Protein AF-A0A7X0A8S8-F1 (afdb_monomer_lite)

pLDDT: mean 81.24, std 13.28, range [47.56, 97.19]

Foldseek 3Di:
DPDQFDDQWAWDDDPPDIDGGDGPDPDGDGDDDDDPVQFDPDDDDPDPPCCPVVVVVVCVRCVPVDDDDALVNDQADEAADPVVLVVVLVVLCVPCVVPDDPVSSVVSSVRYDYPVCVVPVD

Radius of gyration: 19.93 Å; chains: 1; bounding box: 53×26×48 Å

Sequence (122 aa):
MIAYAKNYKADLTRGDFSFKDYRFYNEREWRYVPTKNNRKDIEARFNPVDYDHTKVELNDTIADIRVEFEPTDITYIIVKTIDEIEVTINSLRMHYNDKCTSKQLDILLTKIISVEQINNDF

Secondary structure (DSSP, 8-state):
---SS--SEEEEEETTEEEEEEE--SS-PPPP---GGGS--------GGGHHHHHHHHHHHTTT------TTT---EEESSSHHHHHHHHHHHHHHTTTS-HHHHHHHHTTEEEHHHHHHH-

Structure (mmCIF, N/CA/C/O backbone):
data_AF-A0A7X0A8S8-F1
#
_entry.id   AF-A0A7X0A8S8-F1
#
loop_
_atom_site.group_PDB
_atom_site.id
_atom_site.type_symbol
_atom_site.label_atom_id
_atom_site.label_alt_id
_atom_site.label_comp_id
_atom_site.label_asym_id
_atom_site.label_entity_id
_atom_site.label_seq_id
_atom_site.pdbx_PDB_ins_code
_atom_site.Cartn_x
_atom_site.Cartn_y
_atom_site.Cartn_z
_atom_site.occupancy
_atom_site.B_iso_or_equiv
_atom_site.auth_seq_id
_atom_site.auth_comp_id
_atom_site.auth_asym_id
_atom_site.auth_atom_id
_atom_site.pdbx_PDB_model_num
ATOM 1 N N . MET A 1 1 ? 18.721 -11.900 -15.288 1.00 47.56 1 MET A N 1
ATOM 2 C CA . MET A 1 1 ? 17.717 -12.701 -14.563 1.00 47.56 1 MET A CA 1
ATOM 3 C C . MET A 1 1 ? 16.855 -11.747 -13.749 1.00 47.56 1 MET A C 1
ATOM 5 O O . MET A 1 1 ? 17.415 -11.011 -12.948 1.00 47.56 1 MET A O 1
ATOM 9 N N . ILE A 1 2 ? 15.538 -11.703 -13.977 1.00 55.50 2 ILE A N 1
ATOM 10 C CA . ILE A 1 2 ? 14.628 -10.992 -13.066 1.00 55.50 2 ILE A CA 1
ATOM 11 C C . ILE A 1 2 ? 14.403 -11.932 -11.881 1.00 55.50 2 ILE A C 1
ATOM 13 O O . ILE A 1 2 ? 13.837 -13.007 -12.055 1.00 55.50 2 ILE A O 1
ATOM 17 N N . ALA A 1 3 ? 14.953 -11.585 -10.719 1.00 62.94 3 ALA A N 1
ATOM 18 C CA . ALA A 1 3 ? 14.934 -12.445 -9.543 1.00 62.94 3 ALA A CA 1
ATOM 19 C C . ALA A 1 3 ? 13.764 -12.077 -8.621 1.00 62.94 3 ALA A C 1
ATOM 21 O O . ALA A 1 3 ? 13.605 -10.917 -8.233 1.00 62.94 3 ALA A O 1
ATOM 22 N N . TYR A 1 4 ? 12.991 -13.091 -8.230 1.00 66.12 4 TYR A N 1
ATOM 23 C CA . TYR A 1 4 ? 11.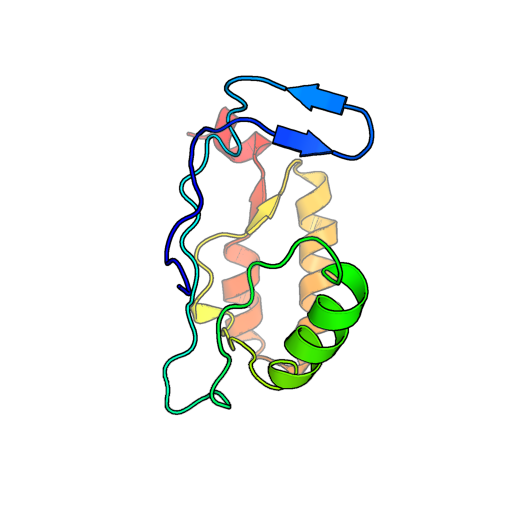865 -12.971 -7.296 1.00 66.12 4 TYR A CA 1
ATOM 24 C C . TYR A 1 4 ? 12.293 -12.602 -5.865 1.00 66.12 4 TYR A C 1
ATOM 26 O O . TYR A 1 4 ? 11.457 -12.214 -5.057 1.00 66.12 4 TYR A O 1
ATOM 34 N N . ALA A 1 5 ? 13.593 -12.677 -5.563 1.00 65.19 5 ALA A N 1
ATOM 35 C CA . ALA A 1 5 ? 14.170 -12.336 -4.269 1.00 65.19 5 ALA A CA 1
ATOM 36 C C . ALA A 1 5 ? 15.457 -11.508 -4.432 1.00 65.19 5 ALA A C 1
ATOM 38 O O . ALA A 1 5 ? 16.157 -11.610 -5.445 1.00 65.19 5 ALA A O 1
ATOM 39 N N . LYS A 1 6 ? 15.764 -10.672 -3.433 1.00 71.12 6 LYS A N 1
ATOM 40 C CA . LYS A 1 6 ? 17.084 -10.039 -3.274 1.00 71.12 6 LYS A CA 1
ATOM 41 C C . LYS A 1 6 ? 18.037 -10.996 -2.568 1.00 71.12 6 LYS A C 1
ATOM 43 O O . LYS A 1 6 ? 17.608 -11.856 -1.802 1.00 71.12 6 LYS A O 1
ATOM 48 N N . ASN A 1 7 ? 19.336 -10.779 -2.757 1.00 74.50 7 ASN A N 1
ATOM 49 C CA . ASN A 1 7 ? 20.334 -11.373 -1.875 1.00 74.50 7 ASN A CA 1
ATOM 50 C C . ASN A 1 7 ? 20.089 -10.873 -0.446 1.00 74.50 7 ASN A C 1
ATOM 52 O O . ASN A 1 7 ? 19.977 -9.670 -0.224 1.00 74.50 7 ASN A O 1
ATOM 56 N N . TYR A 1 8 ? 20.019 -11.790 0.516 1.00 81.44 8 TYR A N 1
ATOM 57 C CA . TYR A 1 8 ? 19.894 -11.444 1.934 1.00 81.44 8 TYR A CA 1
ATOM 58 C C . TYR A 1 8 ? 21.186 -10.814 2.476 1.00 81.44 8 TYR A C 1
ATOM 60 O O . TYR A 1 8 ? 21.150 -9.858 3.252 1.00 81.44 8 TYR A O 1
ATOM 68 N N . LYS A 1 9 ? 22.337 -11.324 2.024 1.00 85.75 9 LYS A N 1
ATOM 69 C CA . LYS A 1 9 ? 23.668 -10.906 2.465 1.00 85.75 9 LYS A CA 1
ATOM 70 C C . LYS A 1 9 ? 24.665 -10.981 1.305 1.00 85.75 9 LYS A C 1
ATOM 72 O O . LYS A 1 9 ? 24.657 -11.977 0.586 1.00 85.75 9 LYS A O 1
ATOM 77 N N . ALA A 1 10 ? 25.486 -9.950 1.121 1.00 87.25 10 ALA A N 1
ATOM 78 C CA . ALA A 1 10 ? 26.637 -9.924 0.2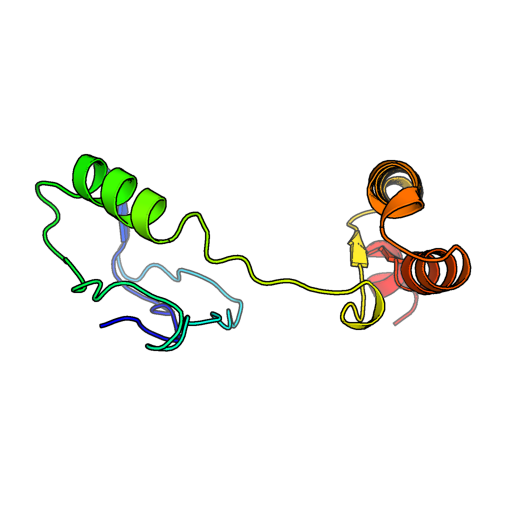09 1.00 87.25 10 ALA A CA 1
ATOM 79 C C . ALA A 1 10 ? 27.522 -8.707 0.520 1.00 87.25 10 ALA A C 1
ATOM 81 O O . ALA A 1 10 ? 27.160 -7.863 1.335 1.00 87.25 10 ALA A O 1
ATOM 82 N N . ASP A 1 11 ? 28.660 -8.586 -0.156 1.00 90.69 11 ASP A N 1
ATOM 83 C CA . ASP A 1 11 ? 29.461 -7.365 -0.092 1.00 90.69 11 ASP A CA 1
ATOM 84 C C . ASP A 1 11 ? 28.699 -6.192 -0.739 1.00 90.69 11 ASP A C 1
ATOM 86 O O . ASP A 1 11 ? 28.138 -6.326 -1.829 1.00 90.69 11 ASP A O 1
ATOM 90 N N . LEU A 1 12 ? 28.662 -5.042 -0.061 1.00 87.31 12 LEU A N 1
ATOM 91 C CA . LEU A 1 12 ? 28.028 -3.813 -0.540 1.00 87.31 12 LEU A CA 1
ATOM 92 C C . LEU A 1 12 ? 29.100 -2.773 -0.862 1.00 87.31 12 LEU A C 1
ATOM 94 O O . LEU A 1 12 ? 29.783 -2.291 0.039 1.00 87.31 12 LEU A O 1
ATOM 98 N N . THR A 1 13 ? 29.165 -2.352 -2.123 1.00 86.94 13 THR A N 1
ATOM 99 C CA . THR A 1 13 ? 29.965 -1.198 -2.554 1.00 86.94 13 THR A CA 1
ATOM 100 C C . THR A 1 13 ? 29.038 -0.029 -2.886 1.00 86.94 13 THR A C 1
ATOM 102 O O . THR A 1 13 ? 28.098 -0.182 -3.667 1.00 86.94 13 THR A O 1
ATOM 105 N N . ARG A 1 14 ? 29.275 1.141 -2.285 1.00 79.25 14 ARG A N 1
ATOM 106 C CA . ARG A 1 14 ? 28.565 2.400 -2.569 1.00 79.25 14 ARG A CA 1
ATOM 107 C C . ARG A 1 14 ? 29.573 3.537 -2.677 1.00 79.25 14 ARG A C 1
ATOM 109 O O . ARG A 1 14 ? 30.081 3.997 -1.657 1.00 79.25 14 ARG A O 1
ATOM 116 N N . GLY A 1 15 ? 29.829 3.996 -3.902 1.00 82.06 15 GLY A N 1
ATOM 117 C CA . GLY A 1 15 ? 30.901 4.959 -4.161 1.00 82.06 15 GLY A CA 1
ATOM 118 C C . GLY A 1 15 ? 32.227 4.419 -3.627 1.00 82.06 15 GLY A C 1
ATOM 119 O O . GLY A 1 15 ? 32.575 3.272 -3.899 1.00 82.06 15 GLY A O 1
ATOM 120 N N . ASP A 1 16 ? 32.895 5.207 -2.789 1.00 87.88 16 ASP A N 1
ATOM 121 C CA . ASP A 1 16 ? 34.182 4.843 -2.185 1.00 87.88 16 ASP A CA 1
ATOM 122 C C . ASP A 1 16 ? 34.061 3.901 -0.970 1.00 87.88 16 ASP A C 1
ATOM 124 O O . ASP A 1 16 ? 35.067 3.432 -0.437 1.00 87.88 16 ASP A O 1
ATOM 128 N N . PHE A 1 17 ? 32.842 3.598 -0.507 1.00 87.62 17 PHE A N 1
ATOM 129 C CA . PHE A 1 17 ? 32.619 2.751 0.666 1.00 87.62 17 PHE A CA 1
ATOM 130 C C . PHE A 1 17 ? 32.373 1.291 0.276 1.00 87.62 17 PHE A C 1
ATOM 132 O O . PHE A 1 17 ? 31.530 0.991 -0.570 1.00 87.62 17 PHE A O 1
ATOM 139 N N . SER A 1 18 ? 33.062 0.369 0.954 1.00 89.50 18 SER A N 1
ATOM 140 C CA . SER A 1 18 ? 32.897 -1.081 0.808 1.00 89.50 18 SER A CA 1
ATOM 141 C C . SER A 1 18 ? 32.606 -1.714 2.169 1.00 89.50 18 SER A C 1
ATOM 143 O O . SER A 1 18 ? 33.437 -1.654 3.075 1.00 89.50 18 SER A O 1
ATOM 145 N N . PHE A 1 19 ? 31.465 -2.385 2.288 1.00 91.62 19 PHE A N 1
ATOM 146 C CA . PHE A 1 19 ? 31.078 -3.168 3.457 1.00 91.62 19 PHE A CA 1
ATOM 147 C C . PHE A 1 19 ? 31.118 -4.649 3.099 1.00 91.62 19 PHE A C 1
ATOM 149 O O . PHE A 1 19 ? 30.401 -5.092 2.200 1.00 91.62 19 PHE A O 1
ATOM 156 N N . LYS A 1 20 ? 31.939 -5.424 3.809 1.00 92.19 20 LYS A N 1
ATOM 157 C CA . LYS A 1 20 ? 31.928 -6.881 3.679 1.00 92.19 20 LYS A CA 1
ATOM 158 C C . LYS A 1 20 ? 30.691 -7.458 4.346 1.00 92.19 20 LYS A C 1
ATOM 160 O O . LYS A 1 20 ? 30.297 -6.988 5.412 1.00 92.19 20 LYS A O 1
ATOM 165 N N . ASP A 1 21 ? 30.127 -8.507 3.752 1.00 88.31 21 ASP A N 1
ATOM 166 C CA . ASP A 1 21 ? 29.110 -9.328 4.412 1.00 88.31 21 ASP A CA 1
ATOM 167 C C . ASP A 1 21 ? 27.859 -8.539 4.873 1.00 88.31 21 ASP A C 1
ATOM 169 O O . ASP A 1 21 ? 27.196 -8.879 5.861 1.00 88.31 21 ASP A O 1
ATOM 173 N N . TYR A 1 22 ? 27.517 -7.480 4.139 1.00 87.44 22 TYR A N 1
ATOM 174 C CA . TYR A 1 22 ? 26.410 -6.585 4.444 1.00 87.44 22 TYR A CA 1
ATOM 175 C C . TYR A 1 22 ? 25.069 -7.320 4.344 1.00 87.44 22 TYR A C 1
ATOM 177 O O . TYR A 1 22 ? 24.738 -7.919 3.318 1.00 87.44 22 TYR A O 1
ATOM 185 N N . ARG A 1 23 ? 24.276 -7.273 5.420 1.00 86.19 23 ARG A N 1
ATOM 186 C CA . ARG A 1 23 ? 22.894 -7.772 5.424 1.00 86.19 23 ARG A CA 1
ATOM 187 C C . ARG A 1 23 ? 22.000 -6.696 4.832 1.00 86.19 23 ARG A C 1
ATOM 189 O O . ARG A 1 23 ? 21.852 -5.634 5.427 1.00 86.19 23 ARG A O 1
ATOM 196 N N . PHE A 1 24 ? 21.420 -6.967 3.667 1.00 79.94 24 PHE A N 1
ATOM 197 C CA . PHE A 1 24 ? 20.644 -5.963 2.945 1.00 79.94 24 PHE A CA 1
ATOM 198 C C . PHE A 1 24 ? 19.322 -5.644 3.635 1.00 79.94 24 PHE A C 1
ATOM 200 O O . PHE A 1 24 ? 18.925 -4.484 3.661 1.00 79.94 24 PHE A O 1
ATOM 207 N N . TYR A 1 25 ? 18.657 -6.659 4.192 1.00 73.75 25 TYR A N 1
ATOM 208 C CA . TYR A 1 25 ? 17.359 -6.527 4.847 1.00 73.75 25 TYR A CA 1
ATOM 209 C C . TYR A 1 25 ? 17.195 -7.631 5.895 1.00 73.75 25 TYR A C 1
ATOM 211 O O . TYR A 1 25 ? 17.611 -8.762 5.658 1.00 73.75 25 TYR A O 1
ATOM 219 N N . ASN A 1 26 ? 16.558 -7.321 7.027 1.00 68.75 26 ASN A N 1
ATOM 220 C CA . ASN A 1 26 ? 16.082 -8.333 7.984 1.00 68.75 26 ASN A CA 1
ATOM 221 C C . ASN A 1 26 ? 14.663 -8.838 7.643 1.00 68.75 26 ASN A C 1
ATOM 223 O O . ASN A 1 26 ? 14.157 -9.748 8.294 1.00 68.75 26 ASN A O 1
ATOM 227 N N . GLU A 1 27 ? 14.032 -8.264 6.618 1.00 62.62 27 GLU A N 1
ATOM 228 C CA . GLU A 1 27 ? 12.671 -8.572 6.182 1.00 62.62 27 GLU A CA 1
ATOM 229 C C . GLU A 1 27 ? 12.660 -9.470 4.937 1.00 62.62 27 GLU A C 1
ATOM 231 O O . GLU A 1 27 ? 13.592 -9.471 4.128 1.00 62.62 27 GLU A O 1
ATOM 236 N N . ARG A 1 28 ? 11.579 -10.241 4.768 1.00 61.38 28 ARG A N 1
ATOM 237 C CA . ARG A 1 28 ? 11.338 -11.056 3.570 1.00 61.38 28 ARG A CA 1
ATOM 238 C C . ARG A 1 28 ? 10.527 -10.242 2.561 1.00 61.38 28 ARG A C 1
ATOM 240 O O . ARG A 1 28 ? 9.306 -10.204 2.638 1.00 61.38 28 ARG A O 1
ATOM 247 N N . GLU A 1 29 ? 11.208 -9.607 1.613 1.00 63.28 29 GLU A N 1
AT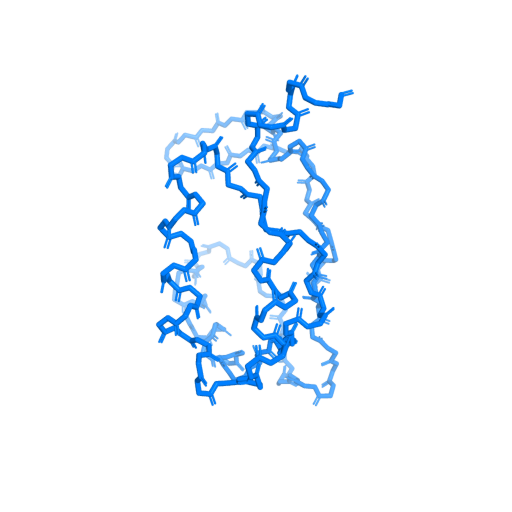OM 248 C CA . GLU A 1 29 ? 10.572 -8.860 0.520 1.00 63.28 29 GLU A CA 1
ATOM 249 C C . GLU A 1 29 ? 10.105 -9.829 -0.581 1.00 63.28 29 GLU A C 1
ATOM 251 O O . GLU A 1 29 ? 10.914 -10.562 -1.155 1.00 63.28 29 GLU A O 1
ATOM 256 N N . TRP A 1 30 ? 8.807 -9.826 -0.890 1.00 61.34 30 TRP A N 1
ATOM 257 C CA . TRP A 1 30 ? 8.256 -10.496 -2.070 1.00 61.34 30 TRP A CA 1
ATOM 258 C C . TRP A 1 30 ? 8.152 -9.471 -3.187 1.00 61.34 30 TRP A C 1
ATOM 260 O O . TRP A 1 30 ? 7.541 -8.418 -3.014 1.00 61.34 30 TRP A O 1
ATOM 270 N N . ARG A 1 31 ? 8.741 -9.769 -4.345 1.00 70.56 31 ARG A N 1
ATOM 271 C CA . ARG A 1 31 ? 8.632 -8.896 -5.512 1.00 70.56 31 ARG A CA 1
ATOM 272 C C . ARG A 1 31 ? 7.615 -9.448 -6.485 1.00 70.56 31 ARG A C 1
ATOM 274 O O . ARG A 1 31 ? 7.759 -10.573 -6.967 1.00 70.56 31 ARG A O 1
ATOM 281 N N . TYR A 1 32 ? 6.646 -8.618 -6.843 1.00 71.06 32 TYR A N 1
ATOM 282 C CA . TYR A 1 32 ? 5.867 -8.862 -8.043 1.00 71.06 32 TYR A CA 1
ATOM 283 C C . TYR A 1 32 ? 6.779 -8.715 -9.269 1.00 71.06 32 TYR A C 1
ATOM 285 O O . TYR A 1 32 ? 7.421 -7.682 -9.461 1.00 71.06 32 TYR A O 1
ATOM 293 N N . VAL A 1 33 ? 6.860 -9.767 -10.083 1.00 72.94 33 VAL A N 1
ATOM 294 C CA . VAL A 1 33 ? 7.628 -9.775 -11.332 1.00 72.94 33 VAL A CA 1
ATOM 295 C C . VAL A 1 33 ? 6.637 -9.816 -12.495 1.00 72.94 33 VAL A C 1
ATOM 297 O O . VAL A 1 33 ? 5.967 -10.839 -12.660 1.00 72.94 33 VAL A O 1
ATOM 300 N N . PRO A 1 34 ? 6.551 -8.754 -13.318 1.00 68.00 34 PRO A N 1
ATOM 301 C CA . PRO A 1 34 ? 5.651 -8.721 -14.465 1.00 68.00 34 PRO A CA 1
ATOM 302 C C . PRO A 1 34 ? 5.881 -9.908 -15.413 1.00 68.00 34 PRO A C 1
ATOM 304 O O . PRO A 1 34 ? 7.020 -10.234 -15.783 1.00 68.00 34 PRO A O 1
ATOM 307 N N . THR A 1 35 ? 4.790 -10.564 -15.809 1.00 67.62 35 THR A N 1
ATOM 308 C CA . THR A 1 35 ? 4.809 -11.701 -16.738 1.00 67.62 35 THR A CA 1
ATOM 309 C C . THR A 1 35 ? 5.079 -11.240 -18.176 1.00 67.62 35 THR A C 1
ATOM 311 O O . THR A 1 35 ? 4.954 -10.061 -18.506 1.00 67.62 35 THR A O 1
ATOM 314 N N . LYS A 1 36 ? 5.479 -12.174 -19.054 1.00 60.81 36 LYS A N 1
ATOM 315 C CA . LYS A 1 36 ? 5.869 -11.886 -20.450 1.00 60.81 36 LYS A CA 1
ATOM 316 C C . LYS A 1 36 ? 4.790 -11.158 -21.266 1.00 60.81 36 LYS A C 1
ATOM 318 O O . LYS A 1 36 ? 5.146 -10.409 -22.162 1.00 60.81 36 LYS A O 1
ATOM 323 N N . ASN A 1 37 ? 3.511 -11.331 -20.933 1.00 59.72 37 ASN A N 1
ATOM 324 C CA . ASN A 1 37 ? 2.408 -10.691 -21.657 1.00 59.72 37 ASN A CA 1
ATOM 325 C C . ASN A 1 37 ? 2.307 -9.178 -21.397 1.00 59.72 37 ASN A C 1
ATOM 327 O O . ASN A 1 37 ? 1.695 -8.476 -22.193 1.00 59.72 37 ASN A O 1
ATOM 331 N N . ASN A 1 38 ? 2.933 -8.676 -20.326 1.00 57.41 38 ASN A N 1
ATOM 332 C CA . ASN A 1 38 ? 2.821 -7.283 -19.888 1.00 57.41 38 ASN A CA 1
ATOM 333 C C . ASN A 1 38 ? 4.131 -6.497 -20.059 1.00 57.41 38 ASN A C 1
ATOM 335 O O . ASN A 1 38 ? 4.264 -5.420 -19.489 1.00 57.41 38 ASN A O 1
ATOM 339 N N . ARG A 1 39 ? 5.126 -7.022 -20.788 1.00 60.12 39 ARG A N 1
ATOM 340 C CA . ARG A 1 39 ? 6.439 -6.373 -20.938 1.00 60.12 39 ARG A CA 1
ATOM 341 C C . ARG A 1 39 ? 6.961 -6.458 -22.368 1.00 60.12 39 ARG A C 1
ATOM 343 O O . ARG A 1 39 ? 6.798 -7.478 -23.029 1.00 60.12 39 ARG A O 1
ATOM 350 N N . LYS A 1 40 ? 7.676 -5.420 -22.804 1.00 59.56 40 LYS A N 1
ATOM 351 C CA . LYS A 1 40 ? 8.649 -5.550 -23.900 1.00 59.56 40 LYS A CA 1
ATOM 352 C C . LYS A 1 40 ? 9.764 -6.503 -23.437 1.00 59.56 40 LYS A C 1
ATOM 354 O O . LYS A 1 40 ? 9.994 -6.624 -22.231 1.00 59.56 40 LYS A O 1
ATOM 359 N N . ASP A 1 41 ? 10.429 -7.212 -24.347 1.00 60.38 41 ASP A N 1
ATOM 360 C CA . ASP A 1 41 ? 11.539 -8.107 -23.992 1.00 60.38 41 ASP A CA 1
ATOM 361 C C . ASP A 1 41 ? 12.695 -7.306 -23.375 1.00 60.38 41 ASP A C 1
ATOM 363 O O . ASP A 1 41 ? 13.543 -6.748 -24.065 1.00 60.38 41 ASP A O 1
ATOM 367 N N . ILE A 1 42 ? 12.700 -7.209 -22.046 1.00 60.56 42 ILE A N 1
ATOM 368 C CA . ILE A 1 42 ? 13.761 -6.551 -21.292 1.00 60.56 42 ILE A CA 1
ATOM 369 C C . ILE A 1 42 ? 14.824 -7.597 -20.994 1.00 60.56 42 ILE A C 1
ATOM 371 O O . ILE A 1 42 ? 14.656 -8.469 -20.133 1.00 60.56 42 ILE A O 1
ATOM 375 N N . GLU A 1 43 ? 15.937 -7.508 -21.711 1.00 61.53 43 GLU A N 1
ATOM 376 C CA . GLU A 1 43 ? 17.147 -8.228 -21.350 1.00 61.53 43 GLU A CA 1
ATOM 377 C C . GLU A 1 43 ? 17.710 -7.650 -20.051 1.00 61.53 43 GLU A C 1
ATOM 379 O O . GLU A 1 43 ? 17.900 -6.444 -19.899 1.00 61.53 43 GLU A O 1
ATOM 384 N N . ALA A 1 44 ? 17.985 -8.521 -19.083 1.00 58.97 44 ALA A N 1
ATOM 385 C CA . ALA A 1 44 ? 18.626 -8.101 -17.848 1.00 58.97 44 ALA A CA 1
ATOM 386 C C . ALA A 1 44 ? 20.074 -7.683 -18.141 1.00 58.97 44 ALA A C 1
ATOM 388 O O . ALA A 1 44 ? 20.928 -8.541 -18.365 1.00 58.97 44 ALA A O 1
ATOM 389 N N . ARG A 1 45 ? 20.345 -6.377 -18.116 1.00 60.69 45 ARG A N 1
ATOM 390 C CA . ARG A 1 45 ? 21.691 -5.821 -18.283 1.00 60.69 45 ARG A CA 1
ATOM 391 C C . ARG A 1 45 ? 22.366 -5.674 -16.919 1.00 60.69 45 ARG A C 1
ATOM 393 O O . ARG A 1 45 ? 21.826 -5.038 -16.022 1.00 60.69 45 ARG A O 1
ATOM 400 N N . PHE A 1 46 ? 23.543 -6.283 -16.771 1.00 56.47 46 PHE A N 1
ATOM 401 C CA . PHE A 1 46 ? 24.349 -6.268 -15.540 1.00 56.47 46 PHE A CA 1
ATOM 402 C C . PHE A 1 46 ? 25.636 -5.444 -15.678 1.00 56.47 46 PHE A C 1
ATOM 404 O O . PHE A 1 46 ? 26.515 -5.560 -14.830 1.00 56.47 46 PHE A O 1
ATOM 411 N N . ASN A 1 47 ? 25.783 -4.648 -16.744 1.00 59.84 47 ASN A N 1
ATOM 412 C CA . ASN A 1 47 ? 27.000 -3.872 -16.954 1.00 59.84 47 ASN A CA 1
ATOM 413 C C . ASN A 1 47 ? 27.018 -2.643 -16.019 1.00 59.84 47 ASN A C 1
ATOM 415 O O . ASN A 1 47 ? 26.159 -1.774 -16.174 1.00 59.84 47 ASN A O 1
ATOM 419 N N . PRO A 1 48 ? 27.970 -2.538 -15.071 1.00 58.94 48 PRO A N 1
ATOM 420 C CA . PRO A 1 48 ? 28.052 -1.401 -14.153 1.00 58.94 48 PRO A CA 1
ATOM 421 C C . PRO A 1 48 ? 28.442 -0.090 -14.845 1.00 58.94 48 PRO A C 1
ATOM 423 O O . PRO A 1 48 ? 28.184 0.975 -14.297 1.00 58.94 48 PRO A O 1
ATOM 426 N N . VAL A 1 49 ? 29.067 -0.167 -16.028 1.00 62.44 49 VAL A N 1
ATOM 427 C CA . VAL A 1 49 ? 29.686 0.982 -16.714 1.00 62.44 49 VAL A CA 1
ATOM 428 C C . VAL A 1 49 ? 28.653 2.004 -17.208 1.00 62.44 49 VAL A C 1
ATOM 430 O O . VAL A 1 49 ? 28.942 3.193 -17.193 1.00 62.44 49 VAL A O 1
ATOM 433 N N . ASP A 1 50 ? 27.429 1.567 -17.524 1.00 60.72 50 ASP A N 1
ATOM 434 C CA . ASP A 1 50 ? 26.358 2.429 -18.058 1.00 60.72 50 ASP A CA 1
ATOM 435 C C . ASP A 1 50 ? 25.095 2.416 -17.183 1.00 60.72 50 ASP A C 1
ATOM 437 O O . ASP A 1 50 ? 23.986 2.670 -17.664 1.00 60.72 50 ASP A O 1
ATOM 441 N N . TYR A 1 51 ? 25.241 2.062 -15.901 1.00 64.88 51 TYR A N 1
ATOM 442 C CA . TYR A 1 51 ? 24.114 1.755 -15.019 1.00 64.88 51 TYR A CA 1
ATOM 443 C C . TYR A 1 51 ? 23.089 2.894 -14.935 1.00 64.88 51 TYR A C 1
ATOM 445 O O . TYR A 1 51 ? 21.895 2.631 -15.051 1.00 64.88 51 TYR A O 1
ATOM 453 N N . ASP A 1 52 ? 23.526 4.148 -14.791 1.00 66.69 52 ASP A N 1
ATOM 454 C CA . ASP A 1 52 ? 22.605 5.272 -14.584 1.00 66.69 52 ASP A CA 1
ATOM 455 C C . ASP A 1 52 ? 21.815 5.646 -15.847 1.00 66.69 52 ASP A C 1
ATOM 457 O O . ASP A 1 52 ? 20.592 5.777 -15.777 1.00 66.69 52 ASP A O 1
ATOM 461 N N . HIS A 1 53 ? 22.467 5.733 -17.012 1.00 67.06 53 HIS A N 1
ATOM 462 C CA . HIS A 1 53 ? 21.777 5.992 -18.283 1.00 67.06 53 HIS A CA 1
ATOM 463 C C . HIS A 1 53 ? 20.849 4.832 -18.667 1.00 67.06 53 HIS A C 1
ATOM 465 O O . HIS A 1 53 ? 19.677 5.043 -18.976 1.00 67.06 53 HIS A O 1
ATOM 471 N N . THR A 1 54 ? 21.337 3.593 -18.548 1.00 72.19 54 THR A N 1
ATOM 472 C CA . THR A 1 54 ? 20.561 2.390 -18.886 1.00 72.19 54 THR A CA 1
ATOM 473 C C . THR A 1 54 ? 19.357 2.216 -17.956 1.00 72.19 54 THR A C 1
ATOM 475 O O . THR A 1 54 ? 18.304 1.741 -18.376 1.00 72.19 54 THR A O 1
ATOM 478 N N . LYS A 1 55 ? 19.476 2.599 -16.679 1.00 74.75 55 LYS A N 1
ATOM 479 C CA . LYS A 1 55 ? 18.386 2.492 -15.702 1.00 74.75 55 LYS A CA 1
ATOM 480 C C . LYS A 1 55 ? 17.208 3.393 -16.050 1.00 74.75 55 LYS A C 1
ATOM 482 O O . LYS A 1 55 ? 16.073 2.953 -15.890 1.00 74.75 55 LYS A O 1
ATOM 487 N N . VAL A 1 56 ? 17.459 4.629 -16.483 1.00 79.38 56 VAL A N 1
ATOM 488 C CA . VAL A 1 56 ? 16.386 5.563 -16.861 1.00 79.38 56 VAL A CA 1
ATOM 489 C C . VAL A 1 56 ? 15.608 5.002 -18.049 1.00 79.38 56 VAL A C 1
ATOM 491 O O . VAL A 1 56 ? 14.403 4.804 -17.934 1.00 79.38 56 VAL A O 1
ATOM 494 N N . GLU A 1 57 ? 16.304 4.604 -19.117 1.00 78.62 57 GLU A N 1
ATOM 495 C CA . GLU A 1 57 ? 15.678 4.014 -20.308 1.00 78.62 57 GLU A CA 1
ATOM 496 C C . GLU A 1 57 ? 14.863 2.753 -19.977 1.00 78.62 57 GLU A C 1
ATOM 498 O O . GLU A 1 57 ? 13.737 2.579 -20.445 1.00 78.62 57 GLU A O 1
ATOM 503 N N . LEU A 1 58 ? 15.407 1.866 -19.135 1.00 75.19 58 LEU A N 1
ATOM 504 C CA . LEU A 1 58 ? 14.710 0.652 -18.712 1.00 75.19 58 LEU A CA 1
ATOM 505 C C . LEU A 1 58 ? 13.488 0.954 -17.840 1.00 75.19 58 LEU A C 1
ATOM 507 O O . LEU A 1 58 ? 12.456 0.306 -18.018 1.00 75.19 58 LEU A O 1
ATOM 511 N N . ASN A 1 59 ? 13.573 1.926 -16.929 1.00 78.44 59 ASN A N 1
ATOM 512 C CA . ASN A 1 59 ? 12.432 2.349 -16.117 1.00 78.44 59 ASN A CA 1
ATOM 513 C C . ASN A 1 59 ? 11.310 2.924 -16.987 1.00 78.44 59 ASN A C 1
ATOM 515 O O . ASN A 1 59 ? 10.146 2.599 -16.757 1.00 78.44 59 ASN A O 1
ATOM 519 N N . ASP A 1 60 ? 11.656 3.700 -18.014 1.00 81.19 60 ASP A N 1
ATOM 520 C CA . ASP A 1 60 ? 10.686 4.240 -18.966 1.00 81.19 60 ASP A CA 1
ATOM 521 C C . ASP A 1 60 ? 9.975 3.117 -19.732 1.00 81.19 60 ASP A C 1
ATOM 523 O O . ASP A 1 60 ? 8.763 3.171 -19.938 1.00 81.19 60 ASP A O 1
ATOM 527 N N . THR A 1 61 ? 10.678 2.029 -20.079 1.00 76.69 61 THR A N 1
ATOM 528 C CA . THR A 1 61 ? 10.054 0.891 -20.785 1.00 76.69 61 THR A CA 1
ATOM 529 C C . THR A 1 61 ? 8.993 0.144 -19.973 1.00 76.69 61 THR A C 1
ATOM 531 O O . THR A 1 61 ? 8.165 -0.556 -20.560 1.00 76.69 61 THR A O 1
ATOM 534 N N . ILE A 1 62 ? 9.011 0.282 -18.645 1.00 76.06 62 ILE A N 1
ATOM 535 C CA . ILE A 1 62 ? 8.054 -0.339 -17.719 1.00 76.06 62 ILE A CA 1
ATOM 536 C C . ILE A 1 62 ? 7.168 0.693 -17.019 1.00 76.06 62 ILE A C 1
ATOM 538 O O . ILE A 1 62 ? 6.445 0.341 -16.086 1.00 76.06 62 ILE A O 1
ATOM 542 N N . ALA A 1 63 ? 7.208 1.958 -17.446 1.00 80.25 63 ALA A N 1
ATOM 543 C CA . ALA A 1 63 ? 6.468 3.039 -16.807 1.00 80.25 63 ALA A CA 1
ATOM 544 C C . ALA A 1 63 ? 4.951 2.799 -16.818 1.00 80.25 63 ALA A C 1
ATOM 546 O O . ALA A 1 63 ? 4.279 3.192 -15.871 1.00 80.25 63 ALA A O 1
ATOM 547 N N . ASP A 1 64 ? 4.429 2.089 -17.814 1.00 78.00 64 ASP A N 1
ATOM 548 C CA . ASP A 1 64 ? 2.999 1.773 -17.908 1.00 78.00 64 ASP A CA 1
ATOM 549 C C . ASP A 1 64 ? 2.610 0.505 -17.132 1.00 78.00 64 ASP A C 1
ATOM 551 O O . ASP A 1 64 ? 1.430 0.212 -16.948 1.00 78.00 64 ASP A O 1
ATOM 555 N N . ILE A 1 65 ? 3.589 -0.256 -16.633 1.00 77.88 65 ILE A N 1
ATOM 556 C CA . ILE A 1 65 ? 3.329 -1.434 -15.810 1.00 77.88 65 ILE A CA 1
ATOM 557 C C . ILE A 1 65 ? 3.082 -0.955 -14.381 1.00 77.88 65 ILE A C 1
ATOM 559 O O . ILE A 1 65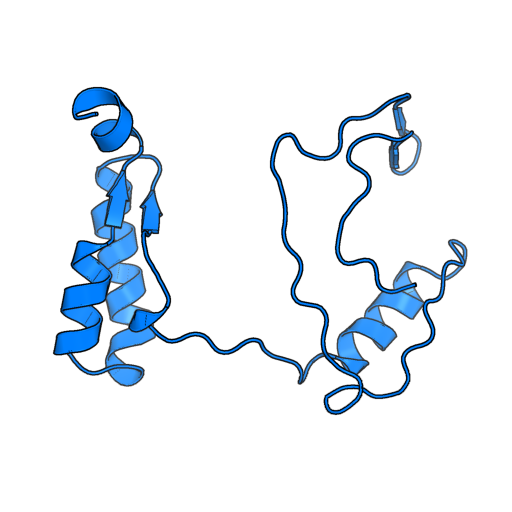 ? 4.010 -0.661 -13.619 1.00 77.88 65 ILE A O 1
ATOM 563 N N . ARG A 1 66 ? 1.808 -0.866 -14.009 1.00 74.56 66 ARG A N 1
ATOM 564 C CA . ARG A 1 66 ? 1.370 -0.550 -12.650 1.00 74.56 66 ARG A CA 1
ATOM 565 C C . ARG A 1 66 ? 0.715 -1.770 -12.022 1.00 74.56 66 ARG A C 1
ATOM 567 O O . ARG A 1 66 ? -0.004 -2.514 -12.680 1.00 74.56 66 ARG A O 1
ATOM 574 N N . VAL A 1 67 ? 1.017 -1.989 -10.746 1.00 75.31 67 VAL A N 1
ATOM 575 C CA . VAL A 1 67 ? 0.260 -2.928 -9.922 1.00 75.31 67 VAL A CA 1
ATOM 576 C C . VAL A 1 67 ? -0.916 -2.142 -9.376 1.00 75.31 67 VAL A C 1
ATOM 578 O O . VAL A 1 67 ? -0.725 -1.190 -8.620 1.00 75.31 67 VAL A O 1
ATOM 581 N N . GLU A 1 68 ? -2.107 -2.509 -9.818 1.00 78.75 68 GLU A N 1
ATOM 582 C CA . GLU A 1 68 ? -3.346 -1.995 -9.254 1.00 78.75 68 GLU A CA 1
ATOM 583 C C . GLU A 1 68 ? -3.648 -2.757 -7.962 1.00 78.75 68 GLU A C 1
ATOM 585 O O . GLU A 1 68 ? -3.366 -3.953 -7.852 1.00 78.75 68 GLU A O 1
ATOM 590 N N . PHE A 1 69 ? -4.174 -2.045 -6.973 1.00 82.12 69 PHE A N 1
ATOM 591 C CA . PHE A 1 69 ? -4.708 -2.634 -5.755 1.00 82.12 69 PHE A CA 1
ATOM 592 C C . PHE A 1 69 ? -5.950 -1.853 -5.347 1.00 82.12 69 PHE A C 1
ATOM 594 O O . PHE A 1 69 ? -6.021 -0.633 -5.506 1.00 82.12 69 PHE A O 1
ATOM 601 N N . GLU A 1 70 ? -6.910 -2.569 -4.792 1.00 84.62 70 GLU A N 1
ATOM 602 C CA . GLU A 1 70 ? -8.154 -2.022 -4.284 1.00 84.62 70 GLU A CA 1
ATOM 603 C C . GLU A 1 70 ? -8.082 -1.864 -2.757 1.00 84.62 70 GLU A C 1
ATOM 605 O O . GLU A 1 70 ? -7.353 -2.597 -2.080 1.00 84.62 70 GLU A O 1
ATOM 610 N N . PRO A 1 71 ? -8.886 -0.974 -2.144 1.00 84.50 71 PRO A N 1
ATOM 611 C CA . PRO A 1 71 ? -8.993 -0.872 -0.682 1.00 84.50 71 PRO A CA 1
ATOM 612 C C . PRO A 1 71 ? -9.302 -2.206 0.024 1.00 84.50 71 PRO A C 1
ATOM 614 O O . PRO A 1 71 ? -9.005 -2.400 1.210 1.00 84.50 71 PRO A O 1
ATOM 617 N N . THR A 1 72 ? -9.924 -3.141 -0.696 1.00 85.38 72 THR A N 1
ATOM 618 C CA . THR A 1 72 ? -10.220 -4.495 -0.222 1.00 85.38 72 THR A CA 1
ATOM 619 C C . THR A 1 72 ? -8.984 -5.381 -0.093 1.00 85.38 72 THR A C 1
ATOM 621 O O . THR A 1 72 ? -9.008 -6.273 0.750 1.00 85.38 72 THR A O 1
ATOM 624 N N . ASP A 1 73 ? -7.913 -5.106 -0.839 1.00 88.38 73 ASP A N 1
ATOM 625 C CA . ASP A 1 73 ? -6.673 -5.899 -0.842 1.00 88.38 73 ASP A CA 1
ATOM 626 C C . ASP A 1 73 ? -5.760 -5.584 0.353 1.00 88.38 73 ASP A C 1
ATOM 628 O O . ASP A 1 73 ? -4.829 -6.326 0.662 1.00 88.38 73 ASP A O 1
ATOM 632 N N . ILE A 1 74 ? -6.020 -4.475 1.046 1.00 89.56 74 ILE A N 1
ATOM 633 C CA . ILE A 1 74 ? -5.242 -4.030 2.203 1.00 89.56 74 ILE A CA 1
ATOM 634 C C . ILE A 1 74 ? -5.726 -4.775 3.447 1.00 89.56 74 ILE A C 1
ATOM 636 O O . ILE A 1 74 ? -6.918 -4.758 3.735 1.00 89.56 74 ILE A O 1
ATOM 640 N N . THR A 1 75 ? -4.830 -5.381 4.229 1.00 93.00 75 THR A N 1
ATOM 641 C CA . THR A 1 75 ? -5.202 -6.002 5.519 1.00 93.00 75 THR A CA 1
ATOM 642 C C . THR A 1 75 ? -5.044 -5.027 6.683 1.00 93.00 75 THR A C 1
ATOM 644 O O . THR A 1 75 ? -5.966 -4.879 7.479 1.00 93.00 75 THR A O 1
ATOM 647 N N . TYR A 1 76 ? -3.904 -4.333 6.750 1.00 94.31 76 TYR A N 1
ATOM 648 C CA . TYR A 1 76 ? -3.587 -3.351 7.786 1.00 94.31 76 TYR A CA 1
ATOM 649 C C . TYR A 1 76 ? -2.817 -2.174 7.194 1.00 94.31 76 TYR A C 1
ATOM 651 O O . TYR A 1 76 ? -2.015 -2.342 6.275 1.00 94.31 76 TYR A O 1
ATOM 659 N N . ILE A 1 77 ? -3.033 -0.999 7.772 1.00 95.06 77 ILE A N 1
ATOM 660 C CA . ILE A 1 77 ? -2.213 0.192 7.581 1.00 95.06 77 ILE A CA 1
ATOM 661 C C . ILE A 1 77 ? -1.570 0.477 8.933 1.00 95.06 77 ILE A C 1
ATOM 663 O O . ILE A 1 77 ? -2.248 0.881 9.874 1.00 95.06 77 ILE A O 1
ATOM 667 N N . ILE A 1 78 ? -0.271 0.216 9.044 1.00 96.50 78 ILE A N 1
ATOM 668 C CA . ILE A 1 78 ? 0.452 0.364 10.307 1.00 96.50 78 ILE A CA 1
ATOM 669 C C . ILE A 1 78 ? 1.139 1.726 10.322 1.00 96.50 78 ILE A C 1
ATOM 671 O O . ILE A 1 78 ? 1.944 2.022 9.438 1.00 96.50 78 ILE A O 1
ATOM 675 N N . VAL A 1 79 ? 0.828 2.534 11.331 1.00 96.81 79 VAL A N 1
ATOM 676 C CA . VAL A 1 79 ? 1.461 3.837 11.584 1.00 96.81 79 VAL A CA 1
ATOM 677 C C . VAL A 1 79 ? 2.315 3.776 12.844 1.00 96.81 79 VAL A C 1
ATOM 679 O O . VAL A 1 79 ? 2.170 2.868 13.663 1.00 96.81 79 VAL A O 1
ATOM 682 N N . LYS A 1 80 ? 3.250 4.708 13.017 1.00 95.00 80 LYS A N 1
ATOM 683 C CA . LYS A 1 80 ? 4.205 4.631 14.123 1.00 95.00 80 LYS A CA 1
ATOM 684 C C . LYS A 1 80 ? 3.566 5.021 15.452 1.00 95.00 80 LYS A C 1
ATOM 686 O O . LYS A 1 80 ? 3.728 4.293 16.429 1.00 95.00 80 LYS A O 1
ATOM 691 N N . THR A 1 81 ? 2.852 6.140 15.479 1.00 95.88 81 THR A N 1
ATOM 692 C CA . THR A 1 81 ? 2.241 6.708 16.691 1.00 95.88 81 THR A CA 1
ATOM 693 C C . THR A 1 81 ? 0.732 6.841 16.538 1.00 95.88 81 THR A C 1
ATOM 695 O O . THR A 1 81 ? 0.202 6.787 15.427 1.00 95.88 81 THR A O 1
ATOM 698 N N . ILE A 1 82 ? 0.020 7.016 17.652 1.00 93.69 82 ILE A N 1
ATOM 699 C CA . ILE A 1 82 ? -1.429 7.267 17.628 1.00 93.69 82 ILE A CA 1
ATOM 700 C C . ILE A 1 82 ? -1.765 8.558 16.860 1.00 93.69 82 ILE A C 1
ATOM 702 O O . ILE A 1 82 ? -2.719 8.567 16.086 1.00 93.69 82 ILE A O 1
ATOM 706 N N . ASP A 1 83 ? -0.961 9.615 16.992 1.00 95.50 83 ASP A N 1
ATOM 707 C CA . ASP A 1 83 ? -1.203 10.895 16.303 1.00 95.50 83 ASP A CA 1
ATOM 708 C C . ASP A 1 83 ? -1.154 10.764 14.768 1.00 95.50 83 ASP A C 1
ATOM 710 O O . ASP A 1 83 ? -1.880 11.443 14.039 1.00 95.50 83 ASP A O 1
ATOM 714 N N . GLU A 1 84 ? -0.334 9.845 14.248 1.00 96.88 84 GLU A N 1
ATOM 715 C CA . GLU A 1 84 ? -0.249 9.576 12.809 1.00 96.88 84 GLU A CA 1
ATOM 716 C C . GLU A 1 84 ? -1.521 8.917 12.247 1.00 96.88 84 GLU A C 1
ATOM 718 O O . GLU A 1 84 ? -1.737 8.954 11.030 1.00 96.88 84 GLU A O 1
ATOM 723 N N . ILE A 1 85 ? -2.392 8.350 13.095 1.00 95.88 85 ILE A N 1
ATOM 724 C CA . ILE A 1 85 ? -3.673 7.772 12.663 1.00 95.88 85 ILE A CA 1
ATOM 725 C C . ILE A 1 85 ? -4.542 8.863 12.038 1.00 95.88 85 ILE A C 1
ATOM 727 O O . ILE A 1 85 ? -5.043 8.682 10.929 1.00 95.88 85 ILE A O 1
ATOM 731 N N . GLU A 1 86 ? -4.689 10.013 12.697 1.00 95.44 86 GLU A N 1
ATOM 732 C CA . GLU A 1 86 ? -5.522 11.109 12.192 1.00 95.44 86 GLU A CA 1
ATOM 733 C C . GLU A 1 86 ? -4.976 11.669 10.870 1.00 95.44 86 GLU A C 1
ATOM 735 O O . GLU A 1 86 ? -5.721 11.852 9.902 1.00 95.44 86 GLU A O 1
ATOM 740 N N . VAL A 1 87 ? -3.656 11.867 10.793 1.00 97.00 87 VAL A N 1
ATOM 741 C CA . VAL A 1 87 ? -2.971 12.306 9.565 1.00 97.00 87 VAL A CA 1
ATOM 742 C C . VAL A 1 87 ? -3.239 11.327 8.419 1.00 97.00 87 VAL A C 1
ATOM 744 O O . VAL A 1 87 ? -3.555 11.737 7.298 1.00 97.00 87 VAL A O 1
ATOM 747 N N . THR A 1 88 ? -3.176 10.027 8.708 1.00 96.44 88 THR A N 1
ATOM 748 C CA . THR A 1 88 ? -3.426 8.960 7.734 1.00 96.44 88 THR A CA 1
ATOM 749 C C . THR A 1 88 ? -4.886 8.931 7.288 1.00 96.44 88 THR A C 1
ATOM 751 O O . THR A 1 88 ? -5.147 8.857 6.088 1.00 96.44 88 THR A O 1
ATOM 754 N N . ILE A 1 89 ? -5.844 9.068 8.211 1.00 96.12 89 ILE A N 1
ATOM 755 C CA . ILE A 1 89 ? -7.279 9.164 7.892 1.00 96.12 89 ILE A CA 1
ATOM 756 C C . ILE A 1 89 ? -7.536 10.327 6.929 1.00 96.12 89 ILE A C 1
ATOM 758 O O . ILE A 1 89 ? -8.220 10.156 5.916 1.00 96.12 89 ILE A O 1
ATOM 762 N N . ASN A 1 90 ? -6.978 11.503 7.219 1.00 96.06 90 ASN A N 1
ATOM 763 C CA . ASN A 1 90 ? -7.162 12.690 6.389 1.00 96.06 90 ASN A CA 1
ATOM 764 C C . ASN A 1 90 ? -6.546 12.508 4.996 1.00 96.06 90 ASN A C 1
ATOM 766 O O . ASN A 1 90 ? -7.180 12.848 3.997 1.00 96.06 90 ASN A O 1
ATOM 770 N N . SER A 1 91 ? -5.361 11.900 4.918 1.00 95.00 91 SER A N 1
ATOM 771 C CA . SER A 1 91 ? -4.707 11.563 3.650 1.00 95.00 91 SER A CA 1
ATOM 772 C C . SER A 1 91 ? -5.539 10.587 2.808 1.00 95.00 91 SER A C 1
ATOM 774 O O . SER A 1 91 ? -5.782 10.829 1.623 1.00 95.00 91 SER A O 1
ATOM 776 N N . LEU A 1 92 ? -6.059 9.519 3.421 1.00 94.00 92 LEU A N 1
ATOM 777 C CA . LEU A 1 92 ? -6.903 8.540 2.735 1.00 94.00 92 LEU A CA 1
ATOM 778 C C . LEU A 1 92 ? -8.195 9.173 2.223 1.00 94.00 92 LEU A C 1
ATOM 780 O O . LEU A 1 92 ? -8.545 8.987 1.061 1.00 94.00 92 LEU A O 1
ATOM 784 N N . ARG A 1 93 ? -8.870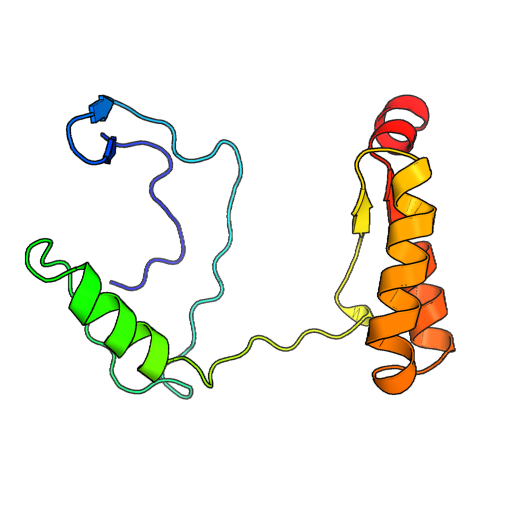 9.983 3.044 1.00 94.12 93 ARG A N 1
ATOM 785 C CA . ARG A 1 93 ? -10.051 10.734 2.602 1.00 94.12 93 ARG A CA 1
ATOM 786 C C . ARG A 1 93 ? -9.717 11.666 1.444 1.00 94.12 93 ARG A C 1
ATOM 788 O O . ARG A 1 93 ? -10.451 11.691 0.472 1.00 94.12 93 ARG A O 1
ATOM 795 N N . MET A 1 94 ? -8.605 12.390 1.493 1.00 93.81 94 MET A N 1
ATOM 796 C CA . MET A 1 94 ? -8.224 13.309 0.419 1.00 93.81 94 MET A CA 1
ATOM 797 C C . MET A 1 94 ? -7.943 12.597 -0.915 1.00 93.81 94 MET A C 1
ATOM 799 O O . MET A 1 94 ? -8.255 13.145 -1.967 1.00 93.81 94 MET A O 1
ATOM 803 N N . HIS A 1 95 ? -7.363 11.393 -0.884 1.00 89.81 95 HIS A N 1
ATOM 804 C CA . HIS A 1 95 ? -6.886 10.704 -2.088 1.00 89.81 95 HIS A CA 1
ATOM 805 C C . HIS A 1 95 ? -7.784 9.580 -2.619 1.00 89.81 95 HIS A C 1
ATOM 807 O O . HIS A 1 95 ? -7.550 9.129 -3.744 1.00 89.81 95 HIS A O 1
ATOM 813 N N . TYR A 1 96 ? -8.741 9.094 -1.820 1.00 88.50 96 TYR A N 1
ATOM 814 C CA . TYR A 1 96 ? -9.588 7.946 -2.166 1.00 88.50 96 TYR A CA 1
ATOM 815 C C . TYR A 1 96 ? -11.093 8.236 -2.148 1.00 88.50 96 TYR A C 1
ATOM 817 O O . TYR A 1 96 ? -11.865 7.340 -2.490 1.00 88.50 96 TYR A O 1
ATOM 825 N N . ASN A 1 97 ? -11.535 9.453 -1.806 1.00 87.69 97 ASN A N 1
ATOM 826 C CA . ASN A 1 97 ? -12.970 9.785 -1.796 1.00 87.69 97 ASN A CA 1
ATOM 827 C C . ASN A 1 97 ? -13.635 9.619 -3.173 1.00 87.69 97 ASN A C 1
ATOM 829 O O . ASN A 1 97 ? -14.812 9.295 -3.260 1.00 87.69 97 ASN A O 1
ATOM 833 N N . ASP A 1 98 ? -12.879 9.854 -4.244 1.00 88.69 98 ASP A N 1
ATOM 834 C CA . ASP A 1 98 ? -13.298 9.723 -5.641 1.00 88.69 98 ASP A CA 1
ATOM 835 C C . ASP A 1 98 ? -12.944 8.359 -6.259 1.00 88.69 98 ASP A C 1
ATOM 837 O O . ASP A 1 98 ? -13.408 8.039 -7.352 1.00 88.69 98 ASP A O 1
ATOM 841 N N . LYS A 1 99 ? -12.146 7.541 -5.560 1.00 86.00 99 LYS A N 1
ATOM 842 C CA . LYS A 1 99 ? -11.641 6.248 -6.055 1.00 86.00 99 LYS A CA 1
ATOM 843 C C . LYS A 1 99 ? -12.361 5.041 -5.481 1.00 86.00 99 LYS A C 1
ATOM 845 O O . LYS A 1 99 ? -12.163 3.932 -5.962 1.00 86.00 99 LYS A O 1
ATOM 850 N N . CYS A 1 100 ? -13.169 5.223 -4.442 1.00 88.12 100 CYS A N 1
ATOM 851 C CA . CYS A 1 100 ? -13.915 4.131 -3.838 1.00 88.12 100 CYS A CA 1
ATOM 852 C C . CYS A 1 100 ? -15.256 4.605 -3.280 1.00 88.12 100 CYS A C 1
ATOM 854 O O . CYS A 1 100 ? -15.505 5.794 -3.092 1.00 88.12 100 CYS A O 1
ATOM 856 N N . THR A 1 101 ? -16.149 3.655 -3.022 1.00 91.62 101 THR A N 1
ATOM 857 C CA . THR A 1 101 ? -17.410 3.950 -2.336 1.00 91.62 101 THR A CA 1
ATOM 858 C C . THR A 1 101 ? -17.148 4.375 -0.892 1.00 91.62 101 THR A C 1
ATOM 860 O O . THR A 1 101 ? -16.203 3.897 -0.264 1.00 91.62 101 THR A O 1
ATOM 863 N N . SER A 1 102 ? -18.040 5.180 -0.308 1.00 90.88 102 SER A N 1
ATOM 864 C CA . SER A 1 102 ? -17.943 5.560 1.111 1.00 90.88 102 SER A CA 1
ATOM 865 C C . SER A 1 102 ? -17.824 4.336 2.025 1.00 90.88 102 SER A C 1
ATOM 867 O O . SER A 1 102 ? -17.018 4.326 2.945 1.00 90.88 102 SER A O 1
ATOM 869 N N . LYS A 1 103 ? -18.532 3.246 1.695 1.00 91.81 103 LYS A N 1
ATOM 870 C CA . LYS A 1 103 ? -18.445 1.975 2.424 1.00 91.81 103 LYS A CA 1
ATOM 871 C C . LYS A 1 103 ? -17.056 1.328 2.346 1.00 91.81 103 LYS A C 1
ATOM 873 O O . LYS A 1 103 ? -16.586 0.784 3.341 1.00 91.81 103 LYS A O 1
ATOM 878 N N . GLN A 1 104 ? -16.411 1.332 1.177 1.00 92.00 104 GLN A N 1
ATOM 879 C CA . GLN A 1 104 ? -15.042 0.820 1.038 1.00 92.00 104 GLN A CA 1
ATOM 880 C C . GLN A 1 104 ? -14.047 1.685 1.807 1.00 92.00 104 GLN A C 1
ATOM 882 O O . GLN A 1 104 ? -13.149 1.139 2.443 1.00 92.00 104 GLN A O 1
ATOM 887 N N . LEU A 1 105 ? -14.232 3.007 1.779 1.00 92.88 105 LEU A N 1
ATOM 888 C CA . LEU A 1 105 ? -13.404 3.928 2.542 1.00 92.88 105 LEU A CA 1
ATOM 889 C C . LEU A 1 105 ? -13.545 3.675 4.044 1.00 92.88 105 LEU A C 1
ATOM 891 O O . LEU A 1 105 ? -12.534 3.513 4.712 1.00 92.88 105 LEU A O 1
ATOM 895 N N . ASP A 1 106 ? -14.765 3.538 4.564 1.00 93.06 106 ASP A N 1
ATOM 896 C CA . ASP A 1 106 ? -14.999 3.242 5.982 1.00 93.06 106 ASP A CA 1
ATOM 897 C C . ASP A 1 106 ? -14.287 1.955 6.415 1.00 93.06 106 ASP A C 1
ATOM 899 O O . ASP A 1 106 ? -13.562 1.955 7.408 1.00 93.06 106 ASP A O 1
ATOM 903 N N . ILE A 1 107 ? -14.412 0.880 5.626 1.00 92.94 107 ILE A N 1
ATOM 904 C CA . ILE A 1 107 ? -13.705 -0.389 5.869 1.00 92.94 107 ILE A CA 1
ATOM 905 C C . ILE A 1 107 ? -12.184 -0.204 5.821 1.00 92.94 107 ILE A C 1
ATOM 907 O O . ILE A 1 107 ? -11.463 -0.854 6.571 1.00 92.94 107 ILE A O 1
ATOM 911 N N . LEU A 1 108 ? -11.664 0.646 4.935 1.00 94.00 108 LEU A N 1
ATOM 912 C CA . LEU A 1 108 ? -10.231 0.923 4.867 1.00 94.00 108 LEU A CA 1
ATOM 913 C C . LEU A 1 108 ? -9.742 1.663 6.118 1.00 94.00 108 LEU A C 1
ATOM 915 O O . LEU A 1 108 ? -8.688 1.329 6.654 1.00 94.00 108 LEU A O 1
ATOM 919 N N . LEU A 1 109 ? -10.518 2.631 6.610 1.00 94.81 109 LEU A N 1
ATOM 920 C CA . LEU A 1 109 ? -10.174 3.400 7.805 1.00 94.81 109 LEU A CA 1
ATOM 921 C C . LEU A 1 109 ? -10.133 2.518 9.062 1.00 94.81 109 LEU A C 1
ATOM 923 O O . LEU A 1 109 ? -9.294 2.751 9.927 1.00 94.81 109 LEU A O 1
ATOM 927 N N . THR A 1 110 ? -10.952 1.460 9.148 1.00 94.38 110 THR A N 1
ATOM 928 C CA . THR A 1 110 ? -10.886 0.512 10.280 1.00 94.38 110 THR A CA 1
ATOM 929 C C . THR A 1 110 ? -9.630 -0.360 10.284 1.00 94.38 110 THR A C 1
ATOM 931 O O . THR A 1 110 ? -9.405 -1.091 11.243 1.00 94.38 110 THR A O 1
ATOM 934 N N . LYS A 1 111 ? -8.832 -0.343 9.211 1.00 95.00 111 LYS A N 1
ATOM 935 C CA . LYS A 1 111 ? -7.605 -1.144 9.088 1.00 95.00 111 LYS A CA 1
ATOM 936 C C . LYS A 1 111 ? -6.360 -0.398 9.569 1.00 95.00 111 LYS A C 1
ATOM 938 O O . LYS A 1 111 ? -5.265 -0.954 9.490 1.00 95.00 111 LYS A O 1
ATOM 943 N N . ILE A 1 112 ? -6.502 0.845 10.029 1.00 96.81 112 ILE A N 1
ATOM 944 C CA . ILE A 1 112 ? -5.389 1.648 10.541 1.00 96.81 112 ILE A CA 1
ATOM 945 C C . ILE A 1 112 ? -5.123 1.271 12.000 1.00 96.81 112 ILE A C 1
ATOM 947 O O . ILE A 1 112 ? -6.042 1.260 12.815 1.00 96.81 112 ILE A O 1
ATOM 951 N N . ILE A 1 113 ? -3.867 0.979 12.330 1.00 96.88 113 ILE A N 1
ATOM 952 C CA . ILE A 1 113 ? -3.422 0.636 13.686 1.00 96.88 113 ILE A CA 1
ATOM 953 C C . ILE A 1 113 ? -2.036 1.234 13.943 1.00 96.88 113 ILE A C 1
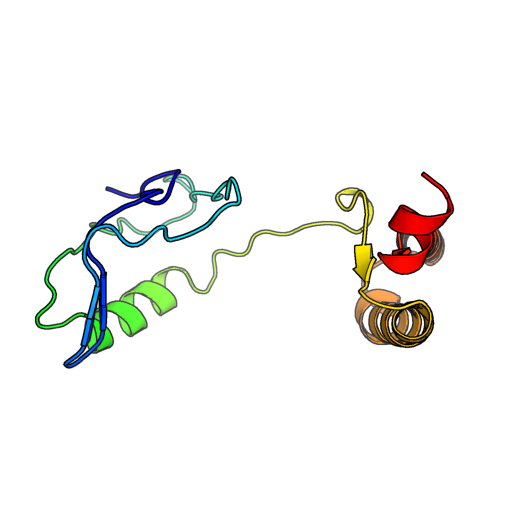ATOM 955 O O . ILE A 1 113 ? -1.206 1.271 13.034 1.00 96.88 113 ILE A O 1
ATOM 959 N N . SER A 1 114 ? -1.763 1.708 15.161 1.00 97.19 114 SER A N 1
ATOM 960 C CA . SER A 1 114 ? -0.424 2.190 15.514 1.00 97.19 114 SER A CA 1
ATOM 961 C C . SER A 1 114 ? 0.459 1.098 16.121 1.00 97.19 114 SER A C 1
ATOM 963 O O . SER A 1 114 ? -0.018 0.159 16.759 1.00 97.19 114 SER A O 1
ATOM 965 N N . VAL A 1 115 ? 1.778 1.241 15.978 1.00 96.50 115 VAL A N 1
ATOM 966 C CA . VAL A 1 115 ? 2.758 0.382 16.665 1.00 96.50 115 VAL A CA 1
ATOM 967 C C . VAL A 1 115 ? 2.618 0.492 18.188 1.00 96.50 115 VAL A C 1
ATOM 969 O O . VAL A 1 115 ? 2.799 -0.496 18.893 1.00 96.50 115 VAL A O 1
ATOM 972 N N . GLU A 1 116 ? 2.257 1.666 18.708 1.00 95.25 116 GLU A N 1
ATOM 973 C CA . GLU A 1 116 ? 1.971 1.865 20.134 1.00 95.25 116 GLU A CA 1
ATOM 974 C C . GLU A 1 116 ? 0.798 1.000 20.611 1.00 95.25 116 GLU A C 1
ATOM 976 O O . GLU A 1 116 ? 0.909 0.364 21.654 1.00 95.25 116 GLU A O 1
ATOM 981 N N . GLN A 1 117 ? -0.294 0.926 19.843 1.00 92.75 117 GLN A N 1
ATOM 982 C CA . GLN A 1 117 ? -1.419 0.035 20.147 1.00 92.75 117 GLN A CA 1
ATOM 983 C C . GLN A 1 117 ? -0.998 -1.429 20.062 1.00 92.75 117 GLN A C 1
ATOM 985 O O . GLN A 1 117 ? -1.285 -2.198 20.969 1.00 92.75 117 GLN A O 1
ATOM 990 N N . ILE A 1 118 ? -0.253 -1.803 19.015 1.00 94.69 118 ILE A N 1
ATOM 991 C CA . ILE A 1 118 ? 0.242 -3.177 18.856 1.00 94.69 118 ILE A CA 1
ATOM 992 C C . ILE A 1 118 ? 1.050 -3.609 20.084 1.00 94.69 118 ILE A C 1
ATOM 994 O O . ILE A 1 118 ? 0.823 -4.690 20.601 1.00 94.69 118 ILE A O 1
ATOM 998 N N . ASN A 1 119 ? 1.963 -2.765 20.567 1.00 94.19 119 ASN A N 1
ATOM 999 C CA . ASN A 1 119 ? 2.836 -3.110 21.691 1.00 94.19 119 ASN A CA 1
ATOM 1000 C C . ASN A 1 119 ? 2.135 -3.104 23.059 1.00 94.19 119 ASN A C 1
ATOM 1002 O O . ASN A 1 119 ? 2.654 -3.708 23.995 1.00 94.19 119 ASN A O 1
ATOM 1006 N N . ASN A 1 120 ? 1.036 -2.361 23.207 1.00 92.38 120 ASN A N 1
ATOM 1007 C CA . ASN A 1 120 ? 0.324 -2.235 24.480 1.00 92.38 120 ASN A CA 1
ATOM 1008 C C . ASN A 1 120 ? -0.850 -3.219 24.602 1.00 92.38 120 ASN A C 1
ATOM 1010 O O . ASN A 1 120 ? -1.154 -3.647 25.715 1.00 92.38 120 ASN A O 1
ATOM 1014 N N . ASP A 1 121 ? -1.494 -3.569 23.484 1.00 89.12 121 ASP A N 1
ATOM 1015 C CA . ASP A 1 121 ? -2.746 -4.333 23.468 1.00 89.12 121 ASP A CA 1
ATOM 1016 C C . ASP A 1 121 ? -2.567 -5.811 23.055 1.00 89.12 121 ASP A C 1
ATOM 1018 O O . ASP A 1 121 ? -3.485 -6.608 23.273 1.00 89.12 121 ASP A O 1
ATOM 1022 N N . PHE A 1 122 ? -1.417 -6.195 22.478 1.00 82.81 122 PHE A N 1
ATOM 1023 C CA . PHE A 1 122 ? -1.107 -7.559 22.010 1.00 82.81 122 PHE A CA 1
ATOM 1024 C C . PHE A 1 122 ? 0.195 -8.098 22.615 1.00 82.81 122 PHE A C 1
ATOM 1026 O O . PHE A 1 122 ? 0.246 -9.329 22.853 1.00 82.81 122 PHE A O 1
#